Protein AF-A0A4R8FUE7-F1 (afdb_monomer_lite)

pLDDT: mean 95.08, std 3.74, range [74.0, 98.25]

Sequence (91 aa):
MSYRERLIREHAERLREGVYDGEPDAVAPFAEYLAEQGSLGHGVTEIKADMTVADLVAVYLKSGAAQLELSAWAKIVAEDAQEETELRDAG

Organism: NCBI:txid442341

Radius of gyration: 14.8 Å; chains: 1; bounding box: 35×28×41 Å

Foldseek 3Di:
DDPLVVQLVVQLVVLLVCLVVLPCVSLVVVLVVCVVVVNQQPQPPDDDPPDDSSNSSNSSVVDPVSSVVSSVVSSVVSNVVSVVVVVVVVD

Secondary structure (DSSP, 8-state):
--HHHHHHHHHHHHHHHHHHHT-HHHHHHHHHHHH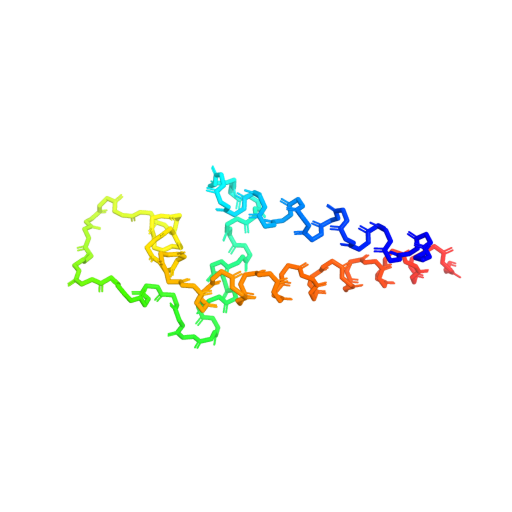HTT-TTTT-S---TT--HHHHHHHHTTSHHHHHHHHHHHHHHHHHHHHHHHHHHH-

Structure (mmCIF, N/CA/C/O backbone):
data_AF-A0A4R8FUE7-F1
#
_entry.id   AF-A0A4R8FUE7-F1
#
loop_
_atom_site.group_PDB
_atom_site.id
_atom_site.type_symbol
_atom_site.label_atom_id
_atom_site.label_alt_id
_atom_site.label_comp_id
_atom_site.label_asym_id
_atom_site.label_entity_id
_atom_site.label_seq_id
_atom_site.pdbx_PDB_ins_code
_atom_site.Cartn_x
_atom_site.Cartn_y
_atom_site.Cartn_z
_atom_site.occupancy
_atom_site.B_iso_or_equiv
_atom_site.auth_seq_id
_atom_site.auth_comp_id
_atom_site.auth_asym_id
_atom_site.auth_atom_id
_atom_site.pdbx_PDB_model_num
ATOM 1 N N . MET A 1 1 ? 9.235 16.508 -16.060 1.00 80.25 1 MET A N 1
ATOM 2 C CA . MET A 1 1 ? 8.825 15.139 -15.717 1.00 80.25 1 MET A CA 1
ATOM 3 C C . MET A 1 1 ? 9.152 14.243 -16.895 1.00 80.25 1 MET A C 1
ATOM 5 O O . MET A 1 1 ? 8.734 14.560 -18.005 1.00 80.25 1 MET A O 1
ATOM 9 N N . SER A 1 2 ? 9.969 13.219 -16.676 1.00 94.75 2 SER A N 1
ATOM 10 C CA . SER A 1 2 ? 10.383 12.253 -17.695 1.00 94.75 2 SER A CA 1
ATOM 11 C C . SER A 1 2 ? 9.264 11.250 -18.008 1.00 94.75 2 SER A C 1
ATOM 13 O O . SER A 1 2 ? 8.282 11.140 -17.273 1.00 94.75 2 SER A O 1
ATOM 15 N N . TYR A 1 3 ? 9.403 10.507 -19.110 1.00 93.25 3 TYR A N 1
ATOM 16 C CA . TYR A 1 3 ? 8.467 9.430 -19.454 1.00 93.25 3 TYR A CA 1
ATOM 17 C C . TYR A 1 3 ? 8.414 8.350 -18.359 1.00 93.25 3 TYR A C 1
ATOM 19 O O . TYR A 1 3 ? 7.325 7.943 -17.963 1.00 93.25 3 TYR A O 1
ATOM 27 N N . ARG A 1 4 ? 9.580 7.977 -17.813 1.00 94.88 4 ARG A N 1
ATOM 28 C CA . ARG A 1 4 ? 9.724 7.033 -16.695 1.00 94.88 4 ARG A CA 1
ATOM 29 C C . ARG A 1 4 ? 8.991 7.514 -15.443 1.00 94.88 4 ARG A C 1
ATOM 31 O O . ARG A 1 4 ? 8.174 6.790 -14.891 1.00 94.88 4 ARG A O 1
ATOM 38 N N . GLU A 1 5 ? 9.216 8.767 -15.044 1.00 95.38 5 GLU A N 1
ATOM 39 C CA . GLU A 1 5 ? 8.545 9.369 -13.879 1.00 95.38 5 GLU A CA 1
ATOM 40 C C . GLU A 1 5 ? 7.019 9.381 -14.029 1.00 95.38 5 GLU A C 1
ATOM 42 O O . GLU A 1 5 ? 6.301 9.206 -13.047 1.00 95.38 5 GLU A O 1
ATOM 47 N N . ARG A 1 6 ? 6.510 9.567 -15.254 1.00 97.06 6 ARG A N 1
ATOM 48 C CA . ARG A 1 6 ? 5.072 9.516 -15.525 1.00 97.06 6 ARG A CA 1
ATOM 49 C C . ARG A 1 6 ? 4.504 8.104 -15.350 1.00 97.06 6 ARG A C 1
ATOM 51 O O . ARG A 1 6 ? 3.458 7.979 -14.725 1.00 97.06 6 ARG A O 1
ATOM 58 N N . LEU A 1 7 ? 5.182 7.070 -15.857 1.00 96.56 7 LEU A N 1
ATOM 59 C CA . LEU A 1 7 ? 4.743 5.674 -15.705 1.00 96.56 7 LEU A CA 1
ATOM 60 C C . LEU A 1 7 ? 4.718 5.239 -14.238 1.00 96.56 7 LEU A C 1
ATOM 62 O O . LEU A 1 7 ? 3.721 4.683 -13.784 1.00 96.56 7 LEU A O 1
ATOM 66 N N . ILE A 1 8 ? 5.774 5.567 -13.488 1.00 96.88 8 ILE A N 1
ATOM 67 C CA . ILE A 1 8 ? 5.850 5.302 -12.046 1.00 96.88 8 ILE A CA 1
ATOM 68 C C . ILE A 1 8 ? 4.683 5.981 -11.326 1.00 96.88 8 ILE A C 1
ATOM 70 O O . ILE A 1 8 ? 3.999 5.351 -10.524 1.00 96.88 8 ILE A O 1
ATOM 74 N N . ARG A 1 9 ? 4.413 7.256 -11.637 1.00 97.62 9 ARG A N 1
ATOM 75 C CA . ARG A 1 9 ? 3.315 7.995 -11.003 1.00 97.62 9 ARG A CA 1
ATOM 76 C C . ARG A 1 9 ? 1.951 7.377 -11.309 1.00 97.62 9 ARG A C 1
ATOM 78 O O . ARG A 1 9 ? 1.186 7.150 -10.381 1.00 97.62 9 ARG A O 1
ATOM 85 N N . GLU A 1 10 ? 1.657 7.098 -12.578 1.00 97.69 10 GLU A N 1
ATOM 86 C CA . GLU A 1 10 ? 0.380 6.500 -12.999 1.00 97.69 10 GLU A CA 1
ATOM 87 C C . GLU A 1 10 ? 0.164 5.120 -12.351 1.00 97.69 10 GLU A C 1
ATOM 89 O O . GLU A 1 10 ? -0.951 4.783 -11.956 1.00 97.69 10 GLU A O 1
ATOM 94 N N . HIS A 1 11 ? 1.228 4.326 -12.199 1.00 97.50 11 HIS A N 1
ATOM 95 C CA . HIS A 1 11 ? 1.151 3.028 -11.532 1.00 97.50 11 HIS A CA 1
ATOM 96 C C . HIS A 1 11 ? 0.943 3.170 -10.016 1.00 97.50 11 HIS A C 1
ATOM 98 O O . HIS A 1 11 ? 0.049 2.532 -9.464 1.00 97.50 11 HIS A O 1
ATOM 104 N N . ALA A 1 12 ? 1.697 4.048 -9.350 1.00 98.00 12 ALA A N 1
ATOM 105 C CA . ALA A 1 12 ? 1.534 4.313 -7.922 1.00 98.00 12 ALA A CA 1
ATOM 106 C C . ALA A 1 12 ? 0.130 4.852 -7.590 1.00 98.00 12 ALA A C 1
ATOM 108 O O . ALA A 1 12 ? -0.477 4.444 -6.600 1.00 98.00 12 ALA A O 1
ATOM 109 N N . GLU A 1 13 ? -0.411 5.741 -8.431 1.00 97.94 13 GLU A N 1
ATOM 110 C CA . GLU A 1 13 ? -1.784 6.244 -8.308 1.00 97.94 13 GLU A CA 1
ATOM 111 C C . GLU A 1 13 ? -2.800 5.099 -8.403 1.00 97.94 13 GLU A C 1
ATOM 113 O O . GLU A 1 13 ? -3.651 4.990 -7.521 1.00 97.94 13 GLU A O 1
ATOM 118 N N . ARG A 1 14 ? -2.647 4.197 -9.384 1.00 97.94 14 ARG A N 1
ATOM 119 C CA . ARG A 1 14 ? -3.519 3.024 -9.544 1.00 97.94 14 ARG A CA 1
ATOM 120 C C . ARG A 1 14 ? -3.463 2.079 -8.343 1.00 97.94 14 ARG A C 1
ATOM 122 O O . ARG A 1 14 ? -4.510 1.650 -7.879 1.00 97.94 14 ARG A O 1
ATOM 129 N N . LEU A 1 15 ? -2.273 1.767 -7.826 1.00 97.94 15 LEU A N 1
ATOM 130 C CA . LEU A 1 15 ? -2.127 0.908 -6.641 1.00 97.94 15 LEU A CA 1
ATOM 131 C C . LEU A 1 15 ? -2.819 1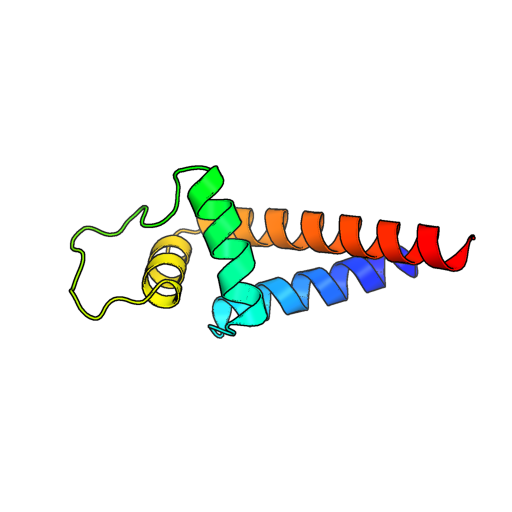.525 -5.426 1.00 97.94 15 LEU A C 1
ATOM 133 O O . LEU A 1 15 ? -3.561 0.855 -4.714 1.00 97.94 15 LEU A O 1
ATOM 137 N N . ARG A 1 16 ? -2.602 2.824 -5.208 1.00 98.12 16 ARG A N 1
ATOM 138 C CA . ARG A 1 16 ? -3.223 3.560 -4.109 1.00 98.12 16 ARG A CA 1
ATOM 139 C C . ARG A 1 16 ? -4.748 3.553 -4.226 1.00 98.12 16 ARG A C 1
ATOM 141 O O . ARG A 1 16 ? -5.418 3.305 -3.230 1.00 98.12 16 ARG A O 1
ATOM 148 N N . GLU A 1 17 ? -5.283 3.843 -5.410 1.00 97.69 17 GLU A N 1
ATOM 149 C CA . GLU A 1 17 ? -6.726 3.825 -5.678 1.00 97.69 17 GLU A CA 1
ATOM 150 C C . GLU A 1 17 ? -7.311 2.427 -5.484 1.00 97.69 17 GLU A C 1
ATOM 152 O O . GLU A 1 17 ? -8.267 2.290 -4.729 1.00 97.69 17 GLU A O 1
ATOM 157 N N . GLY A 1 18 ? -6.664 1.385 -6.012 1.00 98.12 18 GLY A N 1
ATOM 158 C CA . GLY A 1 18 ? -7.092 0.002 -5.807 1.00 98.12 18 GLY A CA 1
ATOM 159 C C . GLY A 1 18 ? -7.140 -0.395 -4.328 1.00 98.12 18 GLY A C 1
ATOM 160 O O . GLY A 1 18 ? -8.087 -1.046 -3.894 1.00 98.12 18 GLY A O 1
ATOM 161 N N . VAL A 1 19 ? -6.177 0.050 -3.509 1.00 97.94 19 VAL A N 1
ATOM 162 C CA . VAL A 1 19 ? -6.227 -0.173 -2.052 1.00 97.94 19 VAL A CA 1
ATOM 163 C C . VAL A 1 19 ? -7.423 0.544 -1.412 1.00 97.94 19 VAL A C 1
ATOM 165 O O . VAL A 1 19 ? -8.090 -0.038 -0.557 1.00 97.94 19 VAL A O 1
ATOM 168 N N . TYR A 1 20 ? -7.711 1.790 -1.805 1.00 95.62 20 TYR A N 1
ATOM 169 C CA . TYR A 1 20 ? -8.864 2.536 -1.284 1.00 95.62 20 TYR A CA 1
ATOM 170 C C . TYR A 1 20 ? -10.205 1.930 -1.699 1.00 95.62 20 TYR A C 1
ATOM 172 O O . TYR A 1 20 ? -11.129 1.887 -0.885 1.00 95.62 20 TYR A O 1
ATOM 180 N N . ASP A 1 21 ? -10.293 1.454 -2.936 1.00 95.94 21 ASP A N 1
ATOM 181 C CA . ASP A 1 21 ? -11.499 0.857 -3.506 1.00 95.94 21 ASP A CA 1
ATOM 182 C C . ASP A 1 21 ? -11.702 -0.598 -3.048 1.00 95.94 21 ASP A C 1
ATOM 184 O O . ASP A 1 21 ? -12.746 -1.201 -3.306 1.00 95.94 21 ASP A O 1
ATOM 188 N N . GLY A 1 22 ? -10.739 -1.158 -2.307 1.00 95.94 22 GLY A N 1
ATOM 189 C CA . GLY A 1 22 ? -10.811 -2.510 -1.763 1.00 95.94 22 GLY A CA 1
ATOM 190 C C . GLY A 1 22 ? -10.529 -3.600 -2.800 1.00 95.94 22 GLY A C 1
ATOM 191 O O . GLY A 1 22 ? -10.946 -4.745 -2.612 1.00 95.94 22 GLY A O 1
ATOM 192 N N . GLU A 1 23 ? -9.848 -3.264 -3.896 1.00 97.44 23 GLU A N 1
ATOM 193 C CA . GLU A 1 23 ? -9.499 -4.203 -4.957 1.00 97.44 23 GLU A CA 1
ATOM 194 C C . GLU A 1 23 ? -8.542 -5.279 -4.419 1.00 97.44 23 GLU A C 1
ATOM 196 O O . GLU A 1 23 ? -7.464 -4.941 -3.919 1.00 97.44 23 GLU A O 1
ATOM 201 N N . PRO A 1 24 ? -8.879 -6.580 -4.524 1.00 95.19 24 PRO A N 1
ATOM 202 C CA . PRO A 1 24 ? -8.074 -7.649 -3.931 1.00 95.19 24 PRO A CA 1
ATOM 203 C C . PRO A 1 24 ? -6.605 -7.635 -4.364 1.00 95.19 24 PRO A C 1
ATOM 205 O O . PRO A 1 24 ? -5.725 -7.828 -3.525 1.00 95.19 24 PRO A O 1
ATOM 208 N N . ASP A 1 25 ? -6.346 -7.344 -5.641 1.00 95.06 25 ASP A N 1
ATOM 209 C CA . ASP A 1 25 ? -5.002 -7.346 -6.230 1.00 95.06 25 ASP A CA 1
ATOM 210 C C . ASP A 1 25 ? -4.112 -6.207 -5.705 1.00 95.06 25 ASP A C 1
ATOM 212 O O . ASP A 1 25 ? -2.889 -6.311 -5.746 1.00 95.06 25 ASP A O 1
ATOM 216 N N . ALA A 1 26 ? -4.709 -5.138 -5.172 1.00 96.56 26 ALA A N 1
ATOM 217 C CA . ALA A 1 26 ? -3.990 -4.023 -4.561 1.00 96.56 26 ALA A CA 1
ATOM 218 C C . ALA A 1 26 ? -3.957 -4.135 -3.026 1.00 96.56 26 ALA A C 1
ATOM 220 O O . ALA A 1 26 ? -2.929 -3.879 -2.398 1.00 96.56 26 ALA A O 1
ATOM 221 N N . VAL A 1 27 ? -5.064 -4.568 -2.410 1.00 97.81 27 VAL A N 1
ATOM 222 C CA . VAL A 1 27 ? -5.188 -4.732 -0.953 1.00 97.81 27 VAL A CA 1
ATOM 223 C C . VAL A 1 27 ? -4.276 -5.831 -0.429 1.00 97.81 27 VAL A C 1
ATOM 225 O O . VAL A 1 27 ? -3.637 -5.628 0.600 1.00 97.81 27 VAL A O 1
ATOM 228 N N . ALA A 1 28 ? -4.214 -6.985 -1.096 1.00 97.50 28 ALA A N 1
ATOM 229 C CA . ALA A 1 28 ? -3.416 -8.116 -0.631 1.00 97.50 28 ALA A CA 1
ATOM 230 C C . ALA A 1 28 ? -1.924 -7.770 -0.442 1.00 97.50 28 ALA A C 1
ATOM 232 O O . ALA A 1 28 ? -1.436 -7.951 0.676 1.00 97.50 28 ALA A O 1
ATOM 233 N N . PRO A 1 29 ? -1.207 -7.214 -1.441 1.00 97.69 29 PRO A N 1
ATOM 234 C CA . PRO A 1 29 ? 0.207 -6.881 -1.270 1.00 97.69 29 PRO A CA 1
ATOM 235 C C . PRO A 1 29 ? 0.430 -5.740 -0.269 1.00 97.69 29 PRO A C 1
ATOM 237 O O . PRO A 1 29 ? 1.419 -5.749 0.463 1.00 97.69 29 PRO A O 1
ATOM 240 N N . PHE A 1 30 ? -0.493 -4.777 -0.163 1.00 98.25 30 PHE A N 1
ATOM 241 C CA . PHE A 1 30 ? -0.374 -3.740 0.864 1.00 98.25 30 PHE A CA 1
ATOM 242 C C . PHE A 1 30 ? -0.595 -4.299 2.275 1.00 98.25 30 PHE A C 1
ATOM 244 O O . PHE A 1 30 ? 0.108 -3.928 3.212 1.00 98.25 30 PHE A O 1
ATOM 251 N N . ALA A 1 31 ? -1.545 -5.217 2.446 1.00 97.81 31 ALA A N 1
ATOM 252 C CA . ALA A 1 31 ? -1.786 -5.877 3.722 1.00 97.81 31 ALA A CA 1
ATOM 253 C C . ALA A 1 31 ? -0.603 -6.749 4.158 1.00 97.81 31 ALA A C 1
ATOM 255 O O . ALA A 1 31 ? -0.293 -6.787 5.348 1.00 97.81 31 ALA A O 1
ATOM 256 N N . GLU A 1 32 ? 0.063 -7.416 3.212 1.00 98.19 32 GLU A N 1
ATOM 257 C CA . GLU A 1 32 ? 1.303 -8.153 3.461 1.00 98.19 32 GLU A CA 1
ATOM 258 C C . GLU A 1 32 ? 2.412 -7.212 3.935 1.00 98.19 32 GLU A C 1
ATOM 260 O O . GLU A 1 32 ? 2.964 -7.425 5.014 1.00 98.19 32 GLU A O 1
ATOM 265 N N . TYR A 1 33 ? 2.629 -6.097 3.230 1.00 97.81 33 TYR A N 1
ATOM 266 C CA . TYR A 1 33 ? 3.541 -5.044 3.677 1.00 97.81 33 TYR A CA 1
ATOM 267 C C . TYR A 1 33 ? 3.218 -4.569 5.108 1.00 97.81 33 TYR A C 1
ATOM 269 O O . TYR A 1 33 ? 4.099 -4.514 5.967 1.00 97.81 33 TYR A O 1
ATOM 277 N N . LEU A 1 34 ? 1.947 -4.291 5.423 1.00 97.38 34 LEU A N 1
ATOM 278 C CA . LEU A 1 34 ? 1.547 -3.890 6.776 1.00 97.38 34 LEU A CA 1
ATOM 279 C C . LEU A 1 34 ? 1.793 -4.989 7.815 1.00 97.38 34 LEU A C 1
ATOM 281 O O . LEU A 1 34 ? 2.117 -4.675 8.962 1.00 97.38 34 LEU A O 1
ATOM 285 N N . ALA A 1 35 ? 1.623 -6.261 7.454 1.00 97.00 35 ALA A N 1
ATOM 286 C CA . ALA A 1 35 ? 1.906 -7.382 8.342 1.00 97.00 35 ALA A CA 1
ATOM 287 C C . ALA A 1 35 ? 3.408 -7.481 8.646 1.00 97.00 35 ALA A C 1
ATOM 289 O O . ALA A 1 35 ? 3.777 -7.647 9.809 1.00 97.00 35 ALA A O 1
ATOM 290 N N . GLU A 1 36 ? 4.266 -7.299 7.640 1.00 96.75 36 GLU A N 1
ATOM 291 C CA . GLU A 1 36 ? 5.726 -7.268 7.796 1.00 96.75 36 GLU A CA 1
ATOM 292 C C . GLU A 1 36 ? 6.197 -6.111 8.684 1.00 96.75 36 GLU A C 1
ATOM 294 O O . GLU A 1 36 ? 7.103 -6.286 9.500 1.00 96.75 36 GLU A O 1
ATOM 299 N N . GLN A 1 37 ? 5.546 -4.947 8.590 1.00 94.81 37 GLN A N 1
ATOM 300 C CA . GLN A 1 37 ? 5.817 -3.807 9.473 1.00 94.81 37 GLN A CA 1
ATOM 301 C C . GLN A 1 37 ? 5.222 -3.970 10.886 1.00 94.81 37 GLN A C 1
ATOM 303 O O . GLN A 1 37 ? 5.457 -3.132 11.756 1.00 94.81 37 GLN A O 1
ATOM 308 N N . GLY A 1 38 ? 4.426 -5.018 11.137 1.00 94.56 38 GLY A N 1
ATOM 309 C CA . GLY A 1 38 ? 3.684 -5.190 12.392 1.00 94.56 38 GLY A CA 1
ATOM 310 C C . GLY A 1 38 ? 2.550 -4.171 12.589 1.00 94.56 38 GLY A C 1
ATOM 311 O O . GLY A 1 38 ? 2.083 -3.973 13.710 1.00 94.56 38 GLY A O 1
ATOM 312 N N . SER A 1 39 ? 2.112 -3.526 11.507 1.00 94.44 39 SER A N 1
ATOM 313 C CA . SER A 1 39 ? 1.095 -2.469 11.479 1.00 94.44 39 SER A CA 1
ATOM 314 C C . SER A 1 39 ? -0.293 -2.970 11.067 1.00 94.44 39 SER A C 1
ATOM 316 O O . SER A 1 39 ? -1.275 -2.236 11.206 1.00 94.44 39 SER A O 1
ATOM 318 N N . LEU A 1 40 ? -0.421 -4.206 10.571 1.00 93.00 40 LEU A N 1
ATOM 319 C CA . LEU A 1 40 ? -1.720 -4.756 10.178 1.00 93.00 40 LEU A CA 1
ATOM 320 C C . LEU A 1 40 ? -2.669 -4.842 11.386 1.00 93.00 40 LEU A C 1
ATOM 322 O O . LEU A 1 40 ? -2.352 -5.439 12.412 1.00 93.00 40 LEU A O 1
ATOM 326 N N . GLY A 1 41 ? -3.856 -4.243 11.254 1.00 87.44 41 GLY A N 1
ATOM 327 C CA . GLY A 1 41 ? -4.839 -4.154 12.339 1.00 87.44 41 GLY A CA 1
ATOM 328 C C . GLY A 1 41 ? -4.557 -3.041 13.356 1.00 87.44 41 GLY A C 1
ATOM 329 O O . GLY A 1 41 ? -5.292 -2.905 14.335 1.00 87.44 41 GLY A O 1
ATOM 330 N N . HIS A 1 42 ? -3.541 -2.201 13.136 1.00 91.38 42 HIS A N 1
ATOM 331 C CA . HIS A 1 42 ? -3.330 -1.017 13.960 1.00 91.38 42 HIS A CA 1
ATOM 332 C C . HIS A 1 42 ? -4.553 -0.085 13.896 1.00 91.38 42 HIS A C 1
ATOM 334 O O . HIS A 1 42 ? -5.086 0.212 12.827 1.00 91.38 42 HIS A O 1
ATOM 340 N N . GLY A 1 43 ? -5.014 0.372 15.063 1.00 88.25 43 GLY A N 1
ATOM 341 C CA . GLY A 1 43 ? -6.235 1.175 15.199 1.00 88.25 43 GLY A CA 1
ATOM 342 C C . GLY A 1 43 ? -7.531 0.360 15.299 1.00 88.25 43 GLY A C 1
ATOM 343 O O . GLY A 1 43 ? -8.590 0.940 15.538 1.00 88.25 43 GLY A O 1
ATOM 344 N N . VAL A 1 44 ? -7.469 -0.970 15.176 1.00 91.25 44 VAL A N 1
ATOM 345 C CA . VAL A 1 44 ? -8.617 -1.852 15.412 1.00 91.25 44 VAL A CA 1
ATOM 346 C C . VAL A 1 44 ? -8.740 -2.133 16.909 1.00 91.25 44 VAL A C 1
ATOM 348 O O . VAL A 1 44 ? -7.848 -2.710 17.523 1.00 91.25 44 VAL A O 1
ATOM 351 N N . THR A 1 45 ? -9.854 -1.718 17.512 1.00 90.12 45 THR A N 1
ATOM 352 C CA . THR A 1 45 ? -10.119 -1.914 18.950 1.00 90.12 45 THR A CA 1
ATOM 353 C C . THR A 1 45 ? -10.878 -3.202 19.257 1.00 90.12 45 THR A C 1
ATOM 355 O O . THR A 1 45 ? -10.865 -3.665 20.393 1.00 90.12 45 THR A O 1
ATOM 358 N N . GLU A 1 46 ? -11.553 -3.775 18.262 1.00 92.31 46 GLU A N 1
ATOM 359 C CA . GLU A 1 46 ? -12.331 -5.007 18.372 1.00 92.31 46 GLU A CA 1
ATOM 360 C C . GLU A 1 46 ? -12.242 -5.771 17.049 1.00 92.31 46 GLU A C 1
ATOM 362 O O . GLU A 1 46 ? -12.536 -5.212 15.992 1.00 92.31 46 GLU A O 1
ATOM 367 N N . ILE A 1 47 ? -11.841 -7.042 17.113 1.00 90.00 47 ILE A N 1
ATOM 368 C CA . ILE A 1 47 ? -11.828 -7.946 15.960 1.00 90.00 47 ILE A CA 1
ATOM 369 C C . ILE A 1 47 ? -13.151 -8.706 15.937 1.00 90.00 47 ILE A C 1
ATOM 371 O O . ILE A 1 47 ? -13.475 -9.414 16.892 1.00 90.00 47 ILE A O 1
ATOM 375 N N . LYS A 1 48 ? -13.902 -8.579 14.840 1.00 92.69 48 LYS A N 1
ATOM 376 C CA . LYS A 1 48 ? -15.133 -9.349 14.617 1.00 92.69 48 LYS A CA 1
ATOM 377 C C . LYS A 1 48 ? -14.850 -10.557 13.733 1.00 92.69 48 LYS A C 1
ATOM 379 O O . LYS A 1 48 ? -13.938 -10.532 12.913 1.00 92.69 48 LYS A O 1
ATOM 384 N N . ALA A 1 49 ? -15.647 -11.610 13.895 1.00 93.19 49 ALA A N 1
ATOM 385 C CA . ALA A 1 49 ? -15.469 -12.865 13.163 1.00 93.19 49 ALA A CA 1
ATOM 386 C C . ALA A 1 49 ? -15.641 -12.724 11.638 1.00 93.19 49 ALA A C 1
ATOM 388 O O . ALA A 1 49 ? -15.144 -13.559 10.890 1.00 93.19 49 ALA A O 1
ATOM 389 N N . ASP A 1 50 ? -16.351 -11.690 11.192 1.00 94.94 50 ASP A N 1
ATOM 390 C CA . ASP A 1 50 ? -16.629 -11.370 9.793 1.00 94.94 50 ASP A CA 1
ATOM 391 C C . ASP A 1 50 ? -15.704 -10.288 9.216 1.00 94.94 50 ASP A C 1
ATOM 393 O O . ASP A 1 50 ? -15.852 -9.934 8.048 1.00 94.94 50 ASP A O 1
ATOM 397 N N . MET A 1 51 ? -14.743 -9.774 9.996 1.00 95.06 51 MET A N 1
ATOM 398 C CA . MET A 1 51 ? -13.781 -8.802 9.482 1.00 95.06 51 MET A CA 1
ATOM 399 C C . MET A 1 51 ? -12.854 -9.435 8.451 1.00 95.06 51 MET A C 1
ATOM 401 O O . MET A 1 51 ? -12.212 -10.459 8.690 1.00 95.06 51 MET A O 1
ATOM 405 N N . THR A 1 52 ? -12.742 -8.761 7.317 1.00 95.50 52 THR A N 1
ATOM 406 C CA . THR A 1 52 ? -11.819 -9.101 6.242 1.00 95.50 52 THR A CA 1
ATOM 407 C C . THR A 1 52 ? -10.500 -8.345 6.392 1.00 95.50 52 THR A C 1
ATOM 409 O O . THR A 1 52 ? -10.391 -7.359 7.122 1.00 95.50 52 THR A O 1
ATOM 412 N N . VAL A 1 53 ? -9.476 -8.773 5.653 1.00 95.12 53 VAL A N 1
ATOM 413 C CA . VAL A 1 53 ? -8.210 -8.028 5.557 1.00 95.12 53 VAL A CA 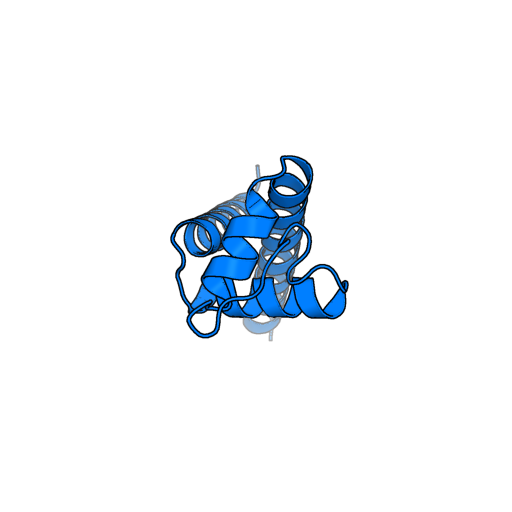1
ATOM 414 C C . VAL A 1 53 ? -8.437 -6.624 4.987 1.00 95.12 53 VAL A C 1
ATOM 416 O O . VAL A 1 53 ? -7.844 -5.66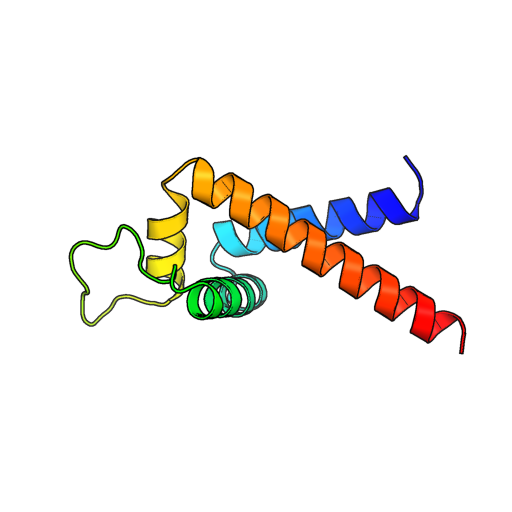8 5.482 1.00 95.12 53 VAL A O 1
ATOM 419 N N . ALA A 1 54 ? -9.345 -6.481 4.015 1.00 96.00 54 ALA A N 1
ATOM 420 C CA . ALA A 1 54 ? -9.731 -5.180 3.478 1.00 96.00 54 ALA A CA 1
ATOM 421 C C . ALA A 1 54 ? -10.313 -4.267 4.569 1.00 96.00 54 ALA A C 1
ATOM 423 O O . ALA A 1 54 ? -9.970 -3.089 4.615 1.00 96.00 54 ALA A O 1
ATOM 424 N N . ASP A 1 55 ? -11.099 -4.805 5.509 1.00 95.56 55 ASP A N 1
ATOM 425 C CA . ASP A 1 55 ? -11.610 -4.028 6.645 1.00 95.56 55 ASP A CA 1
ATOM 426 C C . ASP A 1 55 ? -10.484 -3.556 7.576 1.00 95.56 55 ASP A C 1
ATOM 428 O O . ASP A 1 55 ? -10.504 -2.418 8.047 1.00 95.56 55 ASP A O 1
ATOM 432 N N . LEU A 1 56 ? -9.479 -4.403 7.833 1.00 95.38 56 LEU A N 1
ATOM 433 C CA . LEU A 1 56 ? -8.320 -4.034 8.656 1.00 95.38 56 LEU A CA 1
ATOM 434 C C . LEU A 1 56 ? -7.499 -2.920 7.996 1.00 95.38 56 LEU A C 1
ATOM 436 O O . LEU A 1 56 ? -7.142 -1.943 8.657 1.00 95.38 56 LEU A O 1
ATOM 440 N N . VAL A 1 57 ? -7.249 -3.041 6.691 1.00 96.88 57 VAL A N 1
ATOM 441 C CA . VAL A 1 57 ? -6.571 -2.015 5.888 1.00 96.88 57 VAL A CA 1
ATOM 442 C C . VAL A 1 57 ? -7.384 -0.717 5.877 1.00 96.88 57 VAL A C 1
ATOM 444 O O . VAL A 1 57 ? -6.839 0.358 6.126 1.00 96.88 57 VAL A O 1
ATOM 447 N N . ALA A 1 58 ? -8.702 -0.797 5.687 1.00 95.38 58 ALA A N 1
ATOM 448 C CA . ALA A 1 58 ? -9.583 0.365 5.699 1.00 95.38 58 ALA A CA 1
ATOM 449 C C . ALA A 1 58 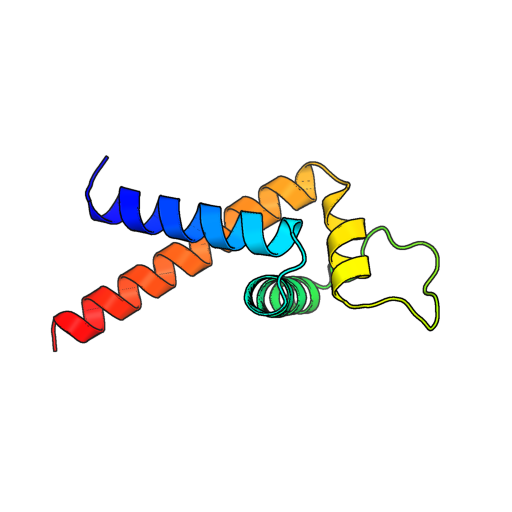? -9.594 1.081 7.059 1.00 95.38 58 ALA A C 1
ATOM 451 O O . ALA A 1 58 ? -9.631 2.311 7.108 1.00 95.38 58 ALA A O 1
ATOM 452 N N . VAL A 1 59 ? -9.544 0.345 8.178 1.00 95.44 59 VAL A N 1
ATOM 453 C CA . VAL A 1 59 ? -9.406 0.944 9.517 1.00 95.44 59 VAL A CA 1
ATOM 454 C C . VAL A 1 59 ? -8.063 1.651 9.663 1.00 95.44 59 VAL A C 1
ATOM 456 O O . VAL A 1 59 ? -8.039 2.799 10.110 1.00 95.44 59 VAL A O 1
ATOM 459 N N . TYR A 1 60 ? -6.973 1.006 9.254 1.00 95.25 60 TYR A N 1
ATOM 460 C CA . TYR A 1 60 ? -5.627 1.570 9.312 1.00 95.25 60 TYR A CA 1
ATOM 461 C C . TYR A 1 60 ? -5.524 2.905 8.542 1.00 95.25 60 TYR A C 1
ATOM 463 O O . TYR A 1 60 ? -5.035 3.908 9.073 1.00 95.25 60 TYR A O 1
ATOM 471 N N . LEU A 1 61 ? -6.106 2.968 7.338 1.00 96.25 61 LEU A N 1
ATOM 472 C CA . LEU A 1 61 ? -6.102 4.146 6.456 1.00 96.25 61 LEU A CA 1
ATOM 473 C C . LEU A 1 61 ? -6.947 5.337 6.944 1.00 96.25 61 LEU A C 1
ATOM 475 O O . LEU A 1 61 ? -6.921 6.409 6.329 1.00 96.25 61 LEU A O 1
ATOM 479 N N . LYS A 1 62 ? -7.662 5.211 8.071 1.00 94.56 62 LYS A N 1
ATOM 480 C CA . LYS A 1 62 ? -8.385 6.342 8.683 1.00 94.56 62 LYS A CA 1
ATOM 481 C C . LYS A 1 62 ? -7.452 7.416 9.247 1.00 94.56 62 LYS A C 1
ATOM 483 O O . LYS A 1 62 ? -7.911 8.525 9.516 1.00 94.56 62 LYS A O 1
ATOM 488 N N . SER A 1 63 ? -6.168 7.112 9.445 1.00 92.38 63 SER A N 1
ATOM 489 C CA . SER A 1 63 ? -5.177 8.086 9.913 1.00 92.38 63 SER A CA 1
ATOM 490 C C . SER A 1 63 ? -4.428 8.742 8.749 1.00 92.38 63 SER A C 1
ATOM 492 O O . SER A 1 63 ? -4.048 8.077 7.791 1.00 92.38 63 SER A O 1
ATOM 494 N N . GLY A 1 64 ? -4.144 10.046 8.843 1.00 91.31 64 GLY A N 1
ATOM 495 C CA . GLY A 1 64 ? -3.374 10.748 7.805 1.00 91.31 64 GLY A CA 1
ATOM 496 C C . GLY A 1 64 ? -1.956 10.189 7.612 1.00 91.31 64 GLY A C 1
ATOM 497 O O . GLY A 1 64 ? -1.450 10.180 6.494 1.00 91.31 64 GLY A O 1
ATOM 498 N N . ALA A 1 65 ? -1.337 9.666 8.676 1.00 92.94 65 ALA A N 1
ATOM 499 C CA . ALA A 1 65 ? -0.032 9.008 8.596 1.00 92.94 65 ALA A CA 1
ATOM 500 C C . ALA A 1 65 ? -0.088 7.729 7.744 1.00 92.94 65 ALA A C 1
ATOM 502 O O . ALA A 1 65 ? 0.751 7.553 6.866 1.00 92.94 65 ALA A O 1
ATOM 503 N N . ALA A 1 66 ? -1.122 6.902 7.922 1.00 94.81 66 ALA A N 1
ATOM 504 C CA . ALA A 1 66 ? -1.327 5.699 7.117 1.00 94.81 66 ALA A CA 1
ATOM 505 C C . ALA A 1 66 ? -1.538 6.010 5.626 1.00 94.81 66 ALA A C 1
ATOM 507 O O . ALA A 1 66 ? -1.083 5.266 4.763 1.00 94.81 66 ALA A O 1
ATOM 508 N N . GLN A 1 67 ? -2.184 7.134 5.297 1.00 96.19 67 GLN A N 1
ATOM 509 C CA . GLN A 1 67 ? -2.373 7.551 3.900 1.00 96.19 67 GLN A CA 1
ATOM 510 C C . GLN A 1 67 ? -1.058 7.990 3.239 1.00 96.19 67 GLN A C 1
ATOM 512 O O . GLN A 1 67 ? -0.846 7.751 2.045 1.00 96.19 67 GLN A O 1
ATOM 517 N N . LEU A 1 68 ? -0.166 8.625 4.008 1.00 96.50 68 LEU A N 1
ATOM 518 C CA . LEU A 1 68 ? 1.188 8.947 3.555 1.00 96.50 68 LEU A CA 1
ATOM 519 C C . LEU A 1 68 ? 2.019 7.677 3.366 1.00 96.50 68 LEU A C 1
ATOM 521 O O . LEU A 1 68 ? 2.717 7.563 2.362 1.00 96.50 68 LEU A O 1
ATOM 525 N N . GLU A 1 69 ? 1.904 6.719 4.285 1.00 96.94 69 GLU A N 1
ATOM 526 C CA . GLU A 1 69 ? 2.585 5.427 4.189 1.00 96.94 69 GLU A CA 1
ATOM 527 C C . GLU A 1 69 ? 2.120 4.629 2.967 1.00 96.94 69 GLU A C 1
ATOM 529 O O . GLU A 1 69 ? 2.958 4.185 2.188 1.00 96.94 69 GLU A O 1
ATOM 534 N N . LEU A 1 70 ? 0.809 4.556 2.710 1.00 97.94 70 LEU A N 1
ATOM 535 C CA . LEU A 1 70 ? 0.268 3.959 1.485 1.00 97.94 70 LEU A CA 1
ATOM 536 C C . LEU A 1 70 ? 0.843 4.624 0.227 1.00 97.94 70 LEU A C 1
ATOM 538 O O . LEU A 1 70 ? 1.203 3.946 -0.731 1.00 97.94 70 LEU A O 1
ATOM 542 N N . SER A 1 71 ? 0.951 5.955 0.227 1.00 97.62 71 SER A N 1
ATOM 543 C CA . SER A 1 71 ? 1.500 6.694 -0.917 1.00 97.62 71 SER A CA 1
ATOM 544 C C . SER A 1 71 ? 2.994 6.414 -1.119 1.00 97.62 71 SER A C 1
ATOM 546 O O . SER A 1 71 ? 3.453 6.322 -2.256 1.00 97.62 71 SER A O 1
ATOM 548 N N . ALA A 1 72 ? 3.753 6.271 -0.030 1.00 97.81 72 ALA A N 1
ATOM 549 C CA . ALA A 1 72 ? 5.167 5.918 -0.075 1.00 97.81 72 ALA A CA 1
ATOM 550 C C . ALA A 1 72 ? 5.370 4.477 -0.563 1.00 97.81 72 ALA A C 1
ATOM 552 O O . ALA A 1 72 ? 6.156 4.256 -1.481 1.00 97.81 72 ALA A O 1
ATOM 553 N N . TRP A 1 73 ? 4.614 3.526 -0.012 1.00 98.19 73 TRP A N 1
ATOM 554 C CA . TRP A 1 73 ? 4.621 2.127 -0.435 1.00 98.19 73 TRP A CA 1
ATOM 555 C C . TRP A 1 73 ? 4.273 1.984 -1.920 1.00 98.19 73 TRP A C 1
ATOM 557 O O . TRP A 1 73 ? 5.035 1.386 -2.674 1.00 98.19 73 TRP A O 1
ATOM 567 N N . ALA A 1 74 ? 3.180 2.608 -2.370 1.00 98.25 74 ALA A N 1
ATOM 568 C CA . ALA A 1 74 ? 2.736 2.515 -3.760 1.00 98.25 74 ALA A CA 1
ATOM 569 C C . ALA A 1 74 ? 3.786 3.066 -4.734 1.00 98.25 74 ALA A C 1
ATOM 571 O O . ALA A 1 74 ? 3.956 2.542 -5.834 1.00 98.25 74 ALA A O 1
ATOM 572 N N . LYS A 1 75 ? 4.516 4.111 -4.323 1.00 98.06 75 LYS A N 1
ATOM 573 C CA . LYS A 1 75 ? 5.626 4.655 -5.103 1.00 98.06 75 LYS A CA 1
ATOM 574 C C . LYS A 1 75 ? 6.791 3.667 -5.202 1.00 98.06 75 LYS A C 1
ATOM 576 O O . LYS A 1 75 ? 7.285 3.480 -6.306 1.00 98.06 75 LYS A O 1
ATOM 581 N N . ILE A 1 76 ? 7.199 3.048 -4.093 1.00 98.00 76 ILE A N 1
ATOM 582 C CA . ILE A 1 76 ? 8.295 2.063 -4.074 1.00 98.00 76 ILE A CA 1
ATOM 583 C C . ILE A 1 76 ? 7.964 0.890 -5.001 1.00 98.00 76 ILE A C 1
ATOM 585 O O . ILE A 1 76 ? 8.729 0.593 -5.910 1.00 98.00 76 ILE A O 1
ATOM 589 N N . VAL A 1 77 ? 6.770 0.305 -4.861 1.00 97.88 77 VAL A N 1
ATOM 590 C CA . VAL A 1 77 ? 6.328 -0.816 -5.710 1.00 97.88 77 VAL A CA 1
ATOM 591 C C . VAL A 1 77 ? 6.301 -0.426 -7.193 1.00 97.88 77 VAL A C 1
ATOM 593 O O . VAL A 1 77 ? 6.697 -1.206 -8.058 1.00 97.88 77 VAL A O 1
ATOM 596 N N . ALA A 1 78 ? 5.852 0.790 -7.510 1.00 97.69 78 ALA A N 1
ATOM 597 C CA . ALA A 1 78 ? 5.839 1.279 -8.883 1.00 97.69 78 ALA A CA 1
ATOM 598 C C . ALA A 1 78 ? 7.249 1.525 -9.451 1.00 97.69 78 ALA A C 1
ATOM 600 O O . ALA A 1 78 ? 7.462 1.312 -10.646 1.00 97.69 78 ALA A O 1
ATOM 601 N N . GLU A 1 79 ? 8.194 1.980 -8.623 1.00 97.88 79 GLU A N 1
ATOM 602 C CA . GLU A 1 79 ? 9.604 2.142 -8.994 1.00 97.88 79 GLU A CA 1
ATOM 603 C C . GLU A 1 79 ? 10.248 0.783 -9.294 1.00 97.88 79 GLU A C 1
ATOM 605 O O . GLU A 1 79 ? 10.832 0.628 -10.369 1.00 97.88 79 GLU A O 1
ATOM 610 N N . ASP A 1 80 ? 10.045 -0.206 -8.421 1.00 97.38 80 ASP A N 1
ATOM 611 C CA . ASP A 1 80 ? 10.569 -1.567 -8.583 1.00 97.38 80 ASP A CA 1
ATOM 612 C C . ASP A 1 80 ? 10.016 -2.236 -9.854 1.00 97.38 80 ASP A C 1
ATOM 614 O O . ASP A 1 80 ? 10.767 -2.784 -10.663 1.00 97.38 80 ASP A O 1
ATOM 618 N N . ALA A 1 81 ? 8.706 -2.120 -10.101 1.00 95.00 81 ALA A N 1
ATOM 619 C CA . ALA A 1 81 ? 8.072 -2.674 -11.300 1.00 95.00 81 ALA A CA 1
ATOM 620 C C . ALA A 1 81 ? 8.581 -2.022 -12.601 1.00 95.00 81 ALA A C 1
ATOM 622 O O . ALA A 1 81 ? 8.688 -2.677 -13.648 1.00 95.00 81 ALA A O 1
ATOM 623 N N . GL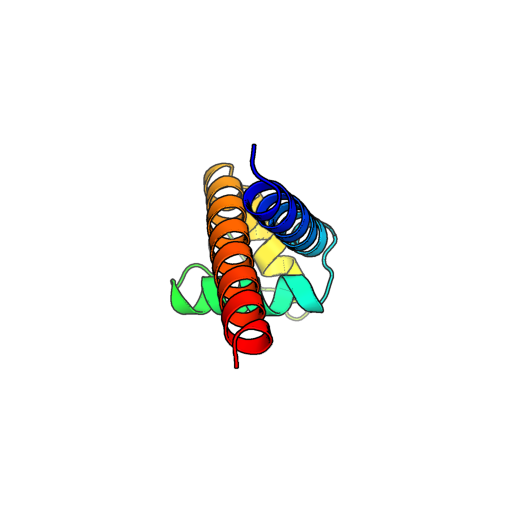N A 1 82 ? 8.883 -0.721 -12.557 1.00 96.06 82 GLN A N 1
ATOM 624 C CA . GLN A 1 82 ? 9.452 -0.007 -13.697 1.00 96.06 82 GLN A CA 1
ATOM 625 C C . GLN A 1 82 ? 10.899 -0.446 -13.954 1.00 96.06 82 GLN A C 1
ATOM 627 O O . GLN A 1 82 ? 11.271 -0.634 -15.112 1.00 96.06 82 GLN A O 1
ATOM 632 N N . GLU A 1 83 ? 11.695 -0.640 -12.902 1.00 95.81 83 GLU A N 1
ATOM 633 C CA . GLU A 1 83 ? 13.061 -1.160 -13.013 1.00 95.81 83 GLU A CA 1
ATOM 634 C C . GLU A 1 83 ? 13.083 -2.588 -13.575 1.00 95.81 83 GLU A C 1
ATOM 636 O O . GLU A 1 83 ? 13.830 -2.866 -14.513 1.00 95.81 83 GLU A O 1
ATOM 641 N N . GLU A 1 84 ? 12.211 -3.476 -13.090 1.00 94.69 84 GLU A N 1
ATOM 642 C CA . GLU A 1 84 ? 12.093 -4.845 -13.608 1.00 94.69 84 GLU A CA 1
ATOM 643 C C . GLU A 1 84 ? 11.725 -4.861 -15.100 1.00 94.69 84 GLU A C 1
ATOM 645 O O . GLU A 1 84 ? 12.295 -5.621 -15.889 1.00 94.69 84 GLU A O 1
ATOM 650 N N . THR A 1 85 ? 10.805 -3.983 -15.510 1.00 93.50 85 THR A N 1
ATOM 651 C CA . THR A 1 85 ? 10.416 -3.834 -16.919 1.00 93.50 85 THR A CA 1
ATOM 652 C C . THR A 1 85 ? 11.597 -3.383 -17.779 1.00 93.50 85 THR A C 1
ATOM 654 O O . THR A 1 85 ? 11.842 -3.962 -18.835 1.00 93.50 85 THR A O 1
ATOM 657 N N . GLU A 1 86 ? 12.359 -2.390 -17.318 1.00 93.25 86 GLU A N 1
ATOM 658 C CA . GLU A 1 86 ? 13.538 -1.871 -18.023 1.00 93.25 86 GLU A CA 1
ATOM 659 C C . GLU A 1 86 ? 14.645 -2.930 -18.155 1.00 93.25 86 GLU A C 1
ATOM 661 O O . GLU A 1 86 ? 15.255 -3.049 -19.218 1.00 93.25 86 GLU A O 1
ATOM 666 N N . LEU A 1 87 ? 14.879 -3.732 -17.109 1.00 92.12 87 LEU A N 1
ATOM 667 C CA . LEU A 1 87 ? 15.848 -4.831 -17.134 1.00 92.12 87 LEU A CA 1
ATOM 668 C C . LEU A 1 87 ? 15.440 -5.937 -18.110 1.00 92.12 87 LEU A C 1
ATOM 670 O O . LEU A 1 87 ? 16.289 -6.450 -18.839 1.00 92.12 87 LEU A O 1
ATOM 674 N N . ARG A 1 88 ? 14.150 -6.289 -18.147 1.00 93.12 88 ARG A N 1
ATOM 675 C CA . ARG A 1 88 ? 13.620 -7.290 -19.080 1.00 93.12 88 ARG A CA 1
ATOM 676 C C . ARG A 1 88 ? 13.744 -6.842 -20.533 1.00 93.12 88 ARG A C 1
ATOM 678 O O . ARG A 1 88 ? 14.071 -7.661 -21.380 1.00 93.12 88 ARG A O 1
ATOM 685 N N . ASP A 1 89 ? 13.485 -5.571 -20.818 1.00 91.69 89 ASP A N 1
ATOM 686 C CA . ASP A 1 89 ? 13.523 -5.040 -22.184 1.00 91.69 89 ASP A CA 1
ATOM 687 C C . ASP A 1 89 ? 14.965 -4.821 -22.698 1.00 91.69 89 ASP A C 1
ATOM 689 O O . ASP A 1 89 ? 15.178 -4.654 -23.901 1.00 91.69 89 ASP A O 1
ATOM 693 N N . ALA A 1 90 ? 15.958 -4.816 -21.800 1.00 86.88 90 ALA A N 1
ATOM 694 C CA . ALA A 1 90 ? 17.375 -4.644 -22.124 1.00 86.88 90 ALA A CA 1
ATOM 695 C C . ALA A 1 90 ? 18.137 -5.958 -22.400 1.00 86.88 90 ALA A C 1
ATOM 697 O O . ALA A 1 90 ? 19.273 -5.893 -22.883 1.00 86.88 90 ALA A O 1
ATOM 698 N N . GLY A 1 91 ? 17.556 -7.118 -22.067 1.00 74.00 91 GLY A N 1
ATOM 699 C CA . GLY A 1 91 ? 18.152 -8.454 -22.232 1.00 74.00 91 GLY A CA 1
ATOM 700 C C . GLY A 1 91 ? 17.626 -9.205 -23.448 1.00 74.00 91 GLY A C 1
ATOM 701 O O . GLY A 1 91 ? 18.454 -9.871 -24.111 1.00 74.00 91 GLY A O 1
#